Protein AF-A0A349N5X1-F1 (afdb_monomer_lite)

Sequence (87 aa):
MANSGPGTDGSQFFITHLATPHLNGKHSVFGKVVDGLPIVQSLRRKDTIESIRIEGDYSALFERKAPQLAEWNAVLEENYPNLLAAP

Foldseek 3Di:
DDAPAPPGDDPDDDADLDDDVVCPPVDDDDDHDPDDSVVSNVDDPPDDDPDDDDDDDCPVVCVVCVVVLVVVQVVCCVPPVPDDRDD

Radius of gyration: 16.54 Å; chains: 1; bounding box: 34×29×40 Å

pLDDT: mean 92.8, std 4.03, range [72.62, 97.06]

Secondary structure (DSSP, 8-state):
---SSTT---S-----SS--GGGTTTS-------S-HHHHHH--TT---------S--HHHHHHHHHHHHHHHHHHHHH-TTSPPP-

Structure (mmCIF, N/CA/C/O backbone):
data_AF-A0A349N5X1-F1
#
_entry.id   AF-A0A349N5X1-F1
#
loop_
_atom_site.group_PDB
_atom_site.id
_atom_site.type_symbol
_atom_site.label_atom_id
_atom_site.label_alt_id
_atom_site.label_comp_id
_atom_site.label_asym_id
_atom_site.label_entity_id
_atom_site.label_seq_id
_atom_site.pdbx_PDB_ins_code
_atom_site.Cartn_x
_atom_site.Cartn_y
_atom_site.Cartn_z
_atom_site.occupancy
_atom_site.B_iso_or_equiv
_atom_site.auth_seq_id
_atom_site.auth_comp_id
_atom_site.auth_asym_id
_atom_site.auth_atom_id
_atom_site.pdbx_PDB_model_num
ATOM 1 N N . MET A 1 1 ? -3.413 7.378 2.470 1.00 92.00 1 MET A N 1
ATOM 2 C CA . MET A 1 1 ? -2.004 7.706 2.182 1.00 92.00 1 MET A CA 1
ATOM 3 C C . MET A 1 1 ? -1.570 8.829 3.093 1.00 92.00 1 MET A C 1
ATOM 5 O O . MET A 1 1 ? -2.372 9.727 3.338 1.00 92.00 1 MET A O 1
ATOM 9 N N . ALA A 1 2 ? -0.364 8.737 3.651 1.00 92.75 2 ALA A N 1
ATOM 10 C CA . ALA A 1 2 ? 0.196 9.829 4.433 1.00 92.75 2 ALA A CA 1
ATOM 11 C C . ALA A 1 2 ? 0.703 10.920 3.482 1.00 92.75 2 ALA A C 1
ATOM 13 O O . ALA A 1 2 ? 1.337 10.619 2.472 1.00 92.75 2 ALA A O 1
ATOM 14 N N . ASN A 1 3 ? 0.406 12.173 3.815 1.00 92.69 3 ASN A N 1
ATOM 15 C CA . ASN A 1 3 ? 0.831 13.347 3.065 1.00 92.69 3 ASN A CA 1
ATOM 16 C C . ASN A 1 3 ? 0.913 14.567 3.986 1.00 92.69 3 ASN A C 1
ATOM 18 O O . ASN A 1 3 ? 0.379 14.559 5.098 1.00 92.69 3 ASN A O 1
ATOM 22 N N . SER A 1 4 ? 1.560 15.613 3.484 1.00 91.19 4 SER A N 1
ATOM 23 C CA . SER A 1 4 ? 1.684 16.937 4.104 1.00 91.19 4 SER A CA 1
ATOM 24 C C . SER A 1 4 ? 0.863 18.002 3.357 1.00 91.19 4 SER A C 1
ATOM 26 O O . SER A 1 4 ? 1.096 19.197 3.522 1.00 91.19 4 SER A O 1
ATOM 28 N N . GLY A 1 5 ? -0.083 17.576 2.510 1.00 87.81 5 GLY A N 1
ATOM 29 C CA . GLY A 1 5 ? -0.860 18.422 1.602 1.00 87.81 5 GLY A CA 1
ATOM 30 C C . GLY A 1 5 ? -1.030 17.807 0.203 1.00 87.81 5 GLY A C 1
ATOM 31 O O . GLY A 1 5 ? -0.434 16.764 -0.091 1.00 87.81 5 GLY A O 1
ATOM 32 N N . PRO A 1 6 ? -1.835 18.431 -0.677 1.00 87.00 6 PRO A N 1
ATOM 33 C CA . PRO A 1 6 ? -2.067 17.927 -2.030 1.00 87.00 6 PRO A CA 1
ATOM 34 C C . PRO A 1 6 ? -0.759 17.711 -2.804 1.00 87.00 6 PRO A C 1
ATOM 36 O O . PRO A 1 6 ? 0.095 18.593 -2.834 1.00 87.00 6 PRO A O 1
ATOM 39 N N . GLY A 1 7 ? -0.604 16.541 -3.431 1.00 87.38 7 GLY A N 1
ATOM 40 C CA . GLY A 1 7 ? 0.566 16.219 -4.260 1.00 87.38 7 GLY A CA 1
ATOM 41 C C . GLY A 1 7 ? 1.840 15.855 -3.490 1.00 87.38 7 GLY A C 1
ATOM 42 O O . GLY A 1 7 ? 2.906 15.796 -4.092 1.00 87.38 7 GLY A O 1
ATOM 43 N N . THR A 1 8 ? 1.747 15.608 -2.180 1.00 93.00 8 THR A N 1
ATOM 44 C CA . THR A 1 8 ? 2.897 15.228 -1.332 1.00 93.00 8 THR A CA 1
ATOM 45 C C . THR A 1 8 ? 2.820 13.787 -0.821 1.00 93.00 8 THR A C 1
ATOM 47 O O . THR A 1 8 ? 3.484 13.431 0.152 1.00 93.00 8 THR A O 1
ATOM 50 N N . ASP A 1 9 ? 1.984 12.956 -1.448 1.00 88.44 9 ASP A N 1
ATOM 51 C CA . ASP A 1 9 ? 1.939 11.529 -1.142 1.00 88.44 9 ASP A CA 1
ATOM 52 C C . ASP A 1 9 ? 3.281 10.872 -1.525 1.00 88.44 9 ASP A C 1
ATOM 54 O O . ASP A 1 9 ? 3.866 11.166 -2.567 1.00 88.44 9 ASP A O 1
ATOM 58 N N . GLY A 1 10 ? 3.763 9.972 -0.669 1.00 88.81 10 GLY A N 1
ATOM 59 C CA . GLY A 1 10 ? 4.926 9.121 -0.931 1.00 88.81 10 GLY A CA 1
ATOM 60 C C . GLY A 1 10 ? 4.554 7.644 -0.829 1.00 88.81 10 GLY A C 1
ATOM 61 O O . GLY A 1 10 ? 3.438 7.252 -1.152 1.00 88.81 10 GLY A O 1
ATOM 62 N N . SER A 1 11 ? 5.460 6.816 -0.312 1.00 91.25 11 SER A N 1
ATOM 63 C CA . SER A 1 11 ? 5.181 5.402 -0.013 1.00 91.25 11 SER A CA 1
ATOM 64 C C . SER A 1 11 ? 4.572 5.174 1.377 1.00 91.25 11 SER A C 1
ATOM 66 O O . SER A 1 11 ? 4.152 4.064 1.699 1.00 91.25 11 SER A O 1
ATOM 68 N N . GLN A 1 12 ? 4.515 6.209 2.220 1.00 95.00 12 GLN A N 1
ATOM 69 C CA . GLN A 1 12 ? 3.994 6.097 3.579 1.00 95.00 12 GLN A CA 1
ATOM 70 C C . GLN A 1 12 ? 2.464 5.988 3.579 1.00 95.00 12 GLN A C 1
ATOM 72 O O . GLN A 1 12 ? 1.745 6.804 2.998 1.00 95.00 12 GLN A O 1
ATOM 77 N N . PHE A 1 13 ? 1.948 5.003 4.306 1.00 95.38 13 PHE A N 1
ATOM 78 C CA . PHE A 1 13 ? 0.520 4.816 4.529 1.00 95.38 13 PHE A CA 1
ATOM 79 C C . PHE A 1 13 ? 0.242 4.507 5.999 1.00 95.38 13 PHE A C 1
ATOM 81 O O . PHE A 1 13 ? 1.151 4.267 6.790 1.00 95.38 13 PHE A O 1
ATOM 88 N N . PHE A 1 14 ? -1.034 4.539 6.369 1.00 94.62 14 PHE A N 1
ATOM 89 C CA . PHE A 1 14 ? -1.492 4.210 7.710 1.00 94.62 14 PHE A CA 1
ATOM 90 C C . PHE A 1 14 ? -2.744 3.345 7.630 1.00 94.62 14 PHE A C 1
ATOM 92 O O . PHE A 1 14 ? -3.515 3.432 6.672 1.00 94.62 14 PHE A O 1
ATOM 99 N N . ILE A 1 15 ? -2.944 2.531 8.662 1.00 95.44 15 ILE A N 1
ATOM 100 C CA . ILE A 1 15 ? -4.156 1.747 8.876 1.00 95.44 15 ILE A CA 1
ATOM 101 C C . ILE A 1 15 ? -4.819 2.305 10.131 1.00 95.44 15 ILE A C 1
ATOM 103 O O . ILE A 1 15 ? -4.180 2.457 11.171 1.00 95.44 15 ILE A O 1
ATOM 107 N N . THR A 1 16 ? -6.095 2.660 10.043 1.00 94.38 16 THR A N 1
ATOM 108 C CA . THR A 1 16 ? -6.813 3.237 11.179 1.00 94.38 16 THR A CA 1
ATOM 109 C C . THR A 1 16 ? -7.290 2.132 12.117 1.00 94.38 16 THR A C 1
ATOM 111 O O . THR A 1 16 ? -8.029 1.246 11.693 1.00 94.38 16 THR A O 1
ATOM 114 N N . HIS A 1 17 ? -6.919 2.198 13.397 1.00 92.12 17 HIS A N 1
ATOM 115 C CA . HIS A 1 17 ? -7.396 1.238 14.408 1.00 92.12 17 HIS A CA 1
ATOM 116 C C . HIS A 1 17 ? -8.865 1.479 14.791 1.00 92.12 17 HIS A C 1
ATOM 118 O O . HIS A 1 17 ? -9.562 0.556 15.205 1.00 92.12 17 HIS A O 1
ATOM 124 N N . LEU A 1 18 ? -9.323 2.727 14.664 1.00 91.50 18 LEU A N 1
ATOM 125 C CA . LEU A 1 18 ? -10.665 3.207 14.992 1.00 91.50 18 LEU A CA 1
ATOM 126 C C . LEU A 1 18 ? -11.118 4.210 13.925 1.00 91.50 18 LEU A C 1
ATOM 128 O O . LEU A 1 18 ? -10.309 4.671 13.123 1.00 91.50 18 LEU A O 1
ATOM 132 N N . ALA A 1 19 ? -12.395 4.591 13.934 1.00 93.19 19 ALA A N 1
ATOM 133 C CA . ALA A 1 19 ? -12.886 5.644 13.052 1.00 93.19 19 AL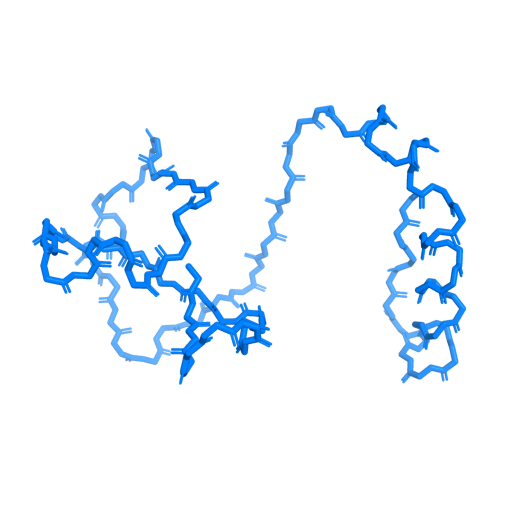A A CA 1
ATOM 134 C C . ALA A 1 19 ? -12.174 6.981 13.334 1.00 93.19 19 ALA A C 1
ATOM 136 O O . ALA A 1 19 ? -12.128 7.444 14.473 1.00 93.19 19 ALA A O 1
ATOM 137 N N . THR A 1 20 ? -11.674 7.637 12.284 1.00 95.56 20 THR A N 1
ATOM 138 C CA . THR A 1 20 ? -10.967 8.928 12.372 1.00 95.56 20 THR A CA 1
ATOM 139 C C . THR A 1 20 ? -11.620 10.000 11.484 1.00 95.56 20 THR A C 1
ATOM 141 O O . THR A 1 20 ? -11.027 10.407 10.483 1.00 95.56 20 THR A O 1
ATOM 144 N N . PRO A 1 21 ? -12.830 10.504 11.816 1.00 96.38 21 PRO A N 1
ATOM 145 C CA . PRO A 1 21 ? -13.575 11.414 10.934 1.00 96.38 21 PRO A CA 1
ATOM 146 C C . PRO A 1 21 ? -12.843 12.721 10.598 1.00 96.38 21 PRO A C 1
ATOM 148 O O . PRO A 1 21 ? -13.042 13.292 9.532 1.00 96.38 21 PRO A O 1
ATOM 151 N N . HIS A 1 22 ? -11.959 13.187 11.482 1.00 95.31 22 HIS A N 1
ATOM 152 C CA . HIS A 1 22 ? -11.159 14.400 11.285 1.00 95.31 22 HIS A CA 1
ATOM 153 C C . HIS A 1 22 ? -10.120 14.291 10.148 1.00 95.31 22 HIS A C 1
ATOM 155 O O . HIS A 1 22 ? -9.550 15.314 9.752 1.00 95.31 22 HIS A O 1
ATOM 161 N N . LEU A 1 23 ? -9.876 13.075 9.635 1.00 94.56 23 LEU A N 1
ATOM 162 C CA . LEU A 1 23 ? -9.017 12.790 8.480 1.00 94.56 23 LEU A CA 1
ATOM 163 C C . LEU A 1 23 ? -9.790 12.736 7.152 1.00 94.56 23 LEU A C 1
ATOM 165 O O . LEU A 1 23 ? -9.168 12.692 6.088 1.00 94.56 23 LEU A O 1
ATOM 169 N N . ASN A 1 24 ? -11.126 12.747 7.187 1.00 93.50 24 ASN A N 1
ATOM 170 C CA . ASN A 1 24 ? -11.951 12.645 5.986 1.00 93.50 24 ASN A CA 1
ATOM 171 C C . ASN A 1 24 ? -11.640 13.791 5.011 1.00 93.50 24 ASN A C 1
ATOM 173 O O . ASN A 1 24 ? -11.577 14.955 5.404 1.00 93.50 24 ASN A O 1
ATOM 177 N N . GLY A 1 25 ? -11.423 13.448 3.739 1.00 91.06 25 GLY A N 1
ATOM 178 C CA . GLY A 1 25 ? -11.084 14.404 2.678 1.00 91.06 25 GLY A CA 1
ATOM 179 C C . GLY A 1 25 ? -9.661 14.974 2.737 1.00 91.06 25 GLY A C 1
ATOM 180 O O . GLY A 1 25 ? -9.262 15.662 1.804 1.00 91.06 25 GLY A O 1
ATOM 181 N N . LYS A 1 26 ? -8.881 14.684 3.789 1.00 92.12 26 LYS A N 1
ATOM 182 C CA . LYS A 1 26 ? -7.485 15.144 3.929 1.00 92.12 26 LYS A CA 1
ATOM 183 C C . LYS A 1 26 ? -6.467 14.124 3.429 1.00 92.12 26 LYS A C 1
ATOM 185 O O . LYS A 1 26 ? -5.389 14.493 2.979 1.00 92.12 26 LYS A O 1
ATOM 190 N N . HIS A 1 27 ? -6.819 12.844 3.487 1.00 93.44 27 HIS A N 1
ATOM 191 C CA . HIS A 1 27 ? -5.962 11.749 3.052 1.00 93.44 27 HIS A CA 1
ATOM 192 C C . HIS A 1 27 ? -6.708 10.831 2.090 1.00 93.44 27 HIS A C 1
ATOM 194 O O . HIS A 1 27 ? -7.856 10.457 2.335 1.00 93.44 27 HIS A O 1
ATOM 200 N N . SER A 1 28 ? -6.030 10.424 1.018 1.00 92.25 28 SER A N 1
ATOM 201 C CA . SER A 1 28 ? -6.584 9.504 0.024 1.00 92.25 28 SER A CA 1
ATOM 202 C C . SER A 1 28 ? -6.723 8.099 0.613 1.00 92.25 28 SER A C 1
ATOM 204 O O . SER A 1 28 ? -5.725 7.471 0.989 1.00 92.25 28 SER A O 1
ATOM 206 N N . VAL A 1 29 ? -7.957 7.604 0.708 1.00 93.50 29 VAL A N 1
ATOM 207 C CA . VAL A 1 29 ? -8.262 6.219 1.095 1.00 93.50 29 VAL A CA 1
ATOM 208 C C . VAL A 1 29 ? -8.183 5.341 -0.151 1.00 93.50 29 VAL A C 1
ATOM 210 O O . VAL A 1 29 ? -8.856 5.621 -1.137 1.00 93.50 29 VAL A O 1
ATOM 213 N N . PHE A 1 30 ? -7.368 4.285 -0.107 1.00 93.44 30 PHE A N 1
ATOM 214 C CA . PHE A 1 30 ? -7.134 3.385 -1.248 1.00 93.44 30 PHE A CA 1
ATOM 215 C C . PHE A 1 30 ? -7.446 1.912 -0.944 1.00 93.44 30 PHE A C 1
ATOM 217 O O . PHE A 1 30 ? -7.342 1.065 -1.823 1.00 93.44 30 PHE A O 1
ATOM 224 N N . GLY A 1 31 ? -7.834 1.589 0.291 1.00 94.88 31 GLY A N 1
ATOM 225 C CA . GLY A 1 31 ? -8.113 0.218 0.698 1.00 94.88 31 GLY A CA 1
ATOM 226 C C . GLY A 1 31 ? -8.768 0.136 2.071 1.00 94.88 31 GLY A C 1
ATOM 227 O O . GLY A 1 31 ? -8.889 1.135 2.783 1.00 94.88 31 GLY A O 1
ATOM 228 N N . LYS A 1 32 ? -9.188 -1.076 2.432 1.00 95.50 32 LYS A N 1
ATOM 229 C CA . LYS A 1 32 ? -9.702 -1.425 3.758 1.00 95.50 32 LYS A CA 1
ATOM 230 C C . LYS A 1 32 ? -9.166 -2.792 4.166 1.00 95.50 32 LYS A C 1
ATOM 232 O O . LYS A 1 32 ? -8.977 -3.656 3.315 1.00 95.50 32 LYS A O 1
ATOM 237 N N . VAL A 1 33 ? -8.964 -2.987 5.464 1.00 95.62 33 VAL A N 1
ATOM 238 C CA . VAL A 1 33 ? -8.645 -4.303 6.025 1.00 95.62 33 VAL A CA 1
ATOM 239 C C . VAL A 1 33 ? -9.875 -5.195 5.856 1.00 95.62 33 VAL A C 1
ATOM 241 O O . VAL A 1 33 ? -10.954 -4.848 6.336 1.00 95.62 33 VAL A O 1
ATOM 244 N N . VAL A 1 34 ? -9.727 -6.302 5.129 1.00 96.38 34 VAL A N 1
ATOM 245 C CA . VAL A 1 34 ? -10.802 -7.289 4.909 1.00 96.38 34 VAL A CA 1
ATOM 246 C C . VAL A 1 34 ? -10.676 -8.504 5.825 1.00 96.38 34 VAL A C 1
ATOM 248 O O . VAL A 1 34 ? -11.681 -9.142 6.114 1.00 96.38 34 VAL A O 1
ATOM 251 N N . ASP A 1 35 ? -9.465 -8.777 6.312 1.00 96.38 35 ASP A N 1
ATOM 252 C CA . ASP A 1 35 ? -9.140 -9.838 7.262 1.00 96.38 35 ASP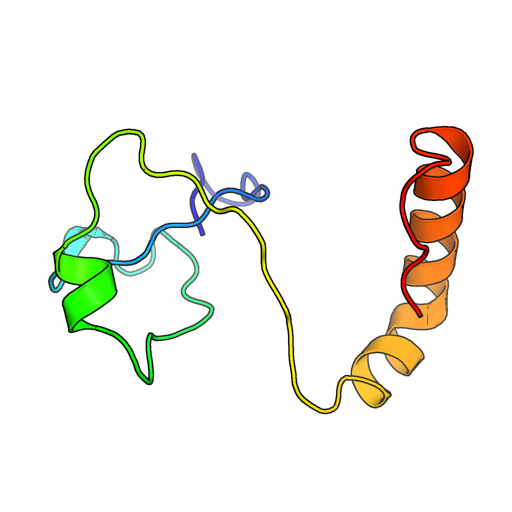 A CA 1
ATOM 253 C C . ASP A 1 35 ? -7.951 -9.407 8.145 1.00 96.38 35 ASP A C 1
ATOM 255 O O . ASP A 1 35 ? -7.193 -8.511 7.772 1.00 96.38 35 ASP A O 1
ATOM 259 N N . GLY A 1 36 ? -7.802 -10.002 9.333 1.00 95.88 36 GLY A N 1
ATOM 260 C CA . GLY A 1 36 ? -6.676 -9.735 10.236 1.00 95.88 36 GLY A CA 1
ATOM 261 C C . GLY A 1 36 ? -6.783 -8.449 11.067 1.00 95.88 36 GLY A C 1
ATOM 262 O O . GLY A 1 36 ? -5.782 -7.984 11.613 1.00 95.88 36 GLY A O 1
ATOM 263 N N . LEU A 1 37 ? -7.979 -7.866 11.226 1.00 94.88 37 LEU A N 1
ATOM 264 C CA . LEU A 1 37 ? -8.174 -6.655 12.043 1.00 94.88 37 LEU A CA 1
ATOM 265 C C . LEU A 1 37 ? -7.657 -6.784 13.499 1.00 94.88 37 LEU A C 1
ATOM 267 O O . LEU A 1 37 ? -7.051 -5.823 13.976 1.00 94.88 37 LEU A O 1
ATOM 271 N N . PRO A 1 38 ? -7.800 -7.929 14.204 1.00 95.81 38 PRO A N 1
ATOM 272 C CA . PRO A 1 38 ? -7.201 -8.097 15.532 1.00 95.81 38 PRO A CA 1
ATOM 273 C C . PRO A 1 38 ? -5.669 -7.973 15.541 1.00 95.81 38 PRO A C 1
ATOM 275 O O . PRO A 1 38 ? -5.104 -7.474 16.511 1.00 95.81 38 PRO A O 1
ATOM 278 N N . ILE A 1 39 ? -4.991 -8.371 14.455 1.00 95.75 39 ILE A N 1
ATOM 279 C CA . ILE A 1 39 ? -3.533 -8.230 14.316 1.00 95.75 39 ILE A CA 1
ATOM 280 C C . ILE A 1 39 ? -3.179 -6.751 14.206 1.00 95.75 39 ILE A C 1
ATOM 282 O O . ILE A 1 39 ? -2.328 -6.276 14.956 1.00 95.75 39 ILE A O 1
ATOM 286 N N . VAL A 1 40 ? -3.888 -6.007 13.350 1.00 95.25 40 VAL A N 1
ATOM 287 C CA . VAL A 1 40 ? -3.731 -4.548 13.225 1.00 95.25 40 VAL A CA 1
ATOM 288 C C . VAL A 1 40 ? -3.885 -3.877 14.588 1.00 95.25 40 VAL A C 1
ATOM 290 O O . VAL A 1 40 ? -3.031 -3.099 14.994 1.00 95.25 40 VAL A O 1
ATO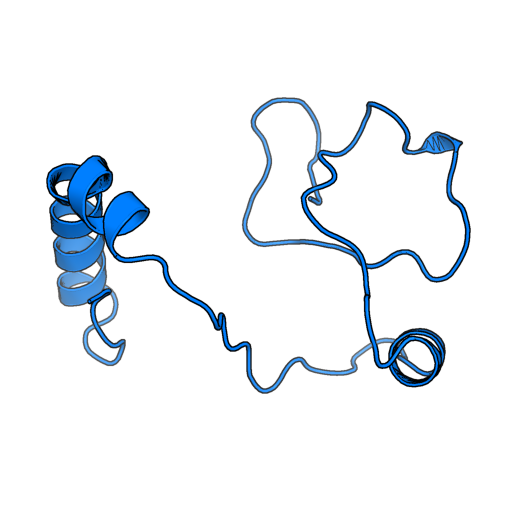M 293 N N . GLN A 1 41 ? -4.928 -4.232 15.340 1.00 95.38 41 GLN A N 1
ATOM 294 C CA . GLN A 1 41 ? -5.175 -3.675 16.672 1.00 95.38 41 GLN A CA 1
ATOM 295 C C . GLN A 1 41 ? -4.080 -4.019 17.694 1.00 95.38 41 GLN A C 1
ATOM 297 O O . GLN A 1 41 ? -3.921 -3.289 18.672 1.00 95.38 41 GLN A O 1
ATOM 302 N N . SER A 1 42 ? -3.322 -5.097 17.474 1.00 96.19 42 SER A N 1
ATOM 303 C CA . SER A 1 42 ? -2.223 -5.523 18.347 1.00 96.19 42 SER A CA 1
ATOM 304 C C . SER A 1 42 ? -0.868 -4.874 18.035 1.00 96.19 42 SER A C 1
ATOM 306 O O . SER A 1 42 ? 0.043 -4.994 18.860 1.00 96.19 42 SER A O 1
ATOM 308 N N . LEU A 1 43 ? -0.742 -4.180 16.892 1.00 95.62 43 LEU A N 1
ATOM 309 C CA . LEU A 1 43 ? 0.499 -3.537 16.453 1.00 95.62 43 LEU A CA 1
ATOM 310 C C . LEU A 1 43 ? 1.006 -2.514 17.472 1.00 95.62 43 LEU A C 1
ATOM 312 O O . LEU A 1 43 ? 0.246 -1.737 18.060 1.00 95.62 43 LEU A O 1
ATOM 316 N N . ARG A 1 44 ? 2.326 -2.479 17.644 1.00 94.94 44 ARG A N 1
ATOM 317 C CA . ARG A 1 44 ? 3.036 -1.608 18.579 1.00 94.94 44 ARG A CA 1
ATOM 318 C C . ARG A 1 44 ? 4.037 -0.730 17.846 1.00 94.94 44 ARG A C 1
ATOM 320 O O . ARG A 1 44 ? 4.468 -0.986 16.723 1.00 94.94 44 ARG A O 1
ATOM 327 N N . ARG A 1 45 ? 4.445 0.353 18.511 1.00 95.19 45 ARG A N 1
ATOM 328 C CA . ARG A 1 45 ? 5.494 1.226 17.981 1.00 95.19 45 ARG A CA 1
ATOM 329 C C . ARG A 1 45 ? 6.770 0.408 17.777 1.00 95.19 45 ARG A C 1
ATOM 331 O O . ARG A 1 45 ? 7.228 -0.223 18.724 1.00 95.19 45 ARG A O 1
ATOM 338 N N . LYS A 1 46 ? 7.384 0.567 16.600 1.00 95.25 46 LYS A N 1
ATOM 339 C CA . LYS A 1 46 ? 8.588 -0.142 16.133 1.00 95.25 46 LYS A CA 1
ATOM 340 C C . LYS A 1 46 ? 8.359 -1.566 15.614 1.00 95.25 46 LYS A C 1
ATOM 342 O O . LYS A 1 46 ? 9.350 -2.202 15.270 1.00 95.25 46 LYS A O 1
ATOM 347 N N . ASP A 1 47 ? 7.117 -2.035 15.500 1.00 97.06 47 ASP A N 1
ATOM 348 C CA . ASP A 1 47 ? 6.860 -3.238 14.707 1.00 97.06 47 ASP A CA 1
ATOM 349 C C . ASP A 1 47 ? 7.268 -2.992 13.248 1.00 97.06 47 ASP A C 1
ATOM 351 O O . ASP A 1 47 ? 7.087 -1.898 12.700 1.00 97.06 47 ASP A O 1
ATOM 355 N N . THR A 1 48 ? 7.869 -4.010 12.641 1.00 96.81 48 THR A N 1
ATOM 356 C CA . THR A 1 48 ? 8.442 -3.946 11.297 1.00 96.81 48 THR A CA 1
ATOM 357 C C . THR A 1 48 ? 7.564 -4.683 10.302 1.00 96.81 48 THR A C 1
ATOM 359 O O . THR A 1 48 ? 7.122 -5.800 10.560 1.00 96.81 48 THR A O 1
ATOM 362 N N . ILE A 1 49 ? 7.360 -4.085 9.130 1.00 96.00 49 ILE A N 1
ATOM 363 C CA . ILE A 1 49 ? 6.821 -4.808 7.979 1.00 96.00 49 ILE A CA 1
ATOM 364 C C . ILE A 1 49 ? 7.974 -5.601 7.364 1.00 96.00 49 ILE A C 1
ATOM 366 O O . ILE A 1 49 ? 8.908 -5.010 6.829 1.00 96.00 49 ILE A O 1
ATOM 370 N N . GLU A 1 50 ? 7.916 -6.927 7.456 1.00 95.44 50 GLU A N 1
ATOM 371 C CA . GLU A 1 50 ? 8.937 -7.809 6.875 1.00 95.44 50 GLU A CA 1
ATOM 372 C C . GLU A 1 50 ? 8.755 -7.977 5.364 1.00 95.44 50 GLU A C 1
ATOM 374 O O . GLU A 1 50 ? 9.725 -7.987 4.610 1.00 95.44 50 GLU A O 1
ATOM 379 N N . SER A 1 51 ? 7.508 -8.100 4.904 1.00 94.12 51 SER A N 1
ATOM 380 C CA . SER A 1 51 ? 7.185 -8.232 3.485 1.00 94.12 51 SER A CA 1
ATOM 381 C C . SER A 1 51 ? 5.793 -7.689 3.169 1.00 94.12 51 SER A C 1
ATOM 383 O O . SER A 1 51 ? 4.909 -7.649 4.025 1.00 94.12 51 SER A O 1
ATOM 385 N N . ILE A 1 52 ? 5.609 -7.265 1.919 1.00 93.44 52 ILE A N 1
ATOM 386 C CA . ILE A 1 52 ? 4.312 -6.895 1.350 1.00 93.44 52 ILE A CA 1
ATOM 387 C C . ILE A 1 52 ? 4.163 -7.666 0.045 1.00 93.44 52 ILE A C 1
ATOM 389 O O . ILE A 1 52 ? 5.069 -7.660 -0.788 1.00 93.44 52 ILE A O 1
ATOM 393 N N . ARG A 1 53 ? 3.009 -8.305 -0.143 1.00 92.62 53 ARG A N 1
ATOM 394 C CA . ARG A 1 53 ? 2.640 -8.959 -1.396 1.00 92.62 53 ARG A CA 1
ATOM 395 C C . ARG A 1 53 ? 1.338 -8.365 -1.910 1.00 92.62 53 ARG A C 1
ATOM 397 O O . ARG A 1 53 ? 0.379 -8.230 -1.155 1.00 92.62 53 ARG A O 1
ATOM 404 N N . ILE A 1 54 ? 1.325 -8.019 -3.191 1.00 90.94 54 ILE A N 1
ATOM 405 C CA . ILE A 1 54 ? 0.118 -7.617 -3.910 1.00 90.94 54 ILE A CA 1
ATOM 406 C C . ILE A 1 54 ? -0.347 -8.836 -4.706 1.00 90.94 54 ILE A C 1
ATOM 408 O O . ILE A 1 54 ? 0.421 -9.396 -5.486 1.00 90.94 54 ILE A O 1
ATOM 412 N N . GLU A 1 55 ? -1.585 -9.259 -4.474 1.00 92.31 55 GLU A N 1
ATOM 413 C CA . GLU A 1 55 ? -2.193 -10.427 -5.114 1.00 92.31 55 GLU A CA 1
ATOM 414 C C . GLU A 1 55 ? -3.415 -10.012 -5.943 1.00 92.31 55 GLU A C 1
ATOM 416 O O . GLU A 1 55 ? -4.020 -8.965 -5.699 1.00 92.31 55 GLU A O 1
ATOM 421 N N . GLY A 1 56 ? -3.777 -10.843 -6.923 1.00 92.94 56 GLY A N 1
ATOM 422 C CA . GLY A 1 56 ? -4.867 -10.593 -7.871 1.00 92.94 56 GLY A CA 1
ATOM 423 C C . GLY A 1 56 ? -4.381 -10.477 -9.316 1.00 92.94 56 GLY A C 1
ATOM 424 O O . GLY A 1 56 ? -3.197 -10.648 -9.595 1.00 92.94 56 GLY A O 1
ATOM 425 N N . ASP A 1 57 ? -5.311 -10.203 -10.232 1.00 94.06 57 ASP A N 1
ATOM 426 C CA . ASP A 1 57 ? -5.006 -9.956 -11.644 1.00 94.06 57 ASP A CA 1
ATOM 427 C C . ASP A 1 57 ? -4.763 -8.459 -11.882 1.00 94.06 57 ASP A C 1
ATOM 429 O O . ASP A 1 57 ? -5.657 -7.623 -11.726 1.00 94.06 57 ASP A O 1
ATOM 433 N N . TYR A 1 58 ? -3.528 -8.132 -12.251 1.00 91.81 58 TYR A N 1
ATOM 434 C CA . TYR A 1 58 ? -3.082 -6.787 -12.603 1.00 91.81 58 TYR A CA 1
ATOM 435 C C . TYR A 1 58 ? -2.600 -6.684 -14.057 1.00 91.81 58 TYR A C 1
ATOM 437 O O . TYR A 1 58 ? -2.122 -5.617 -14.452 1.00 91.81 58 TYR A O 1
ATOM 445 N N . SER A 1 59 ? -2.774 -7.724 -14.882 1.00 91.69 59 SER A N 1
ATOM 446 C CA . SER A 1 59 ? -2.272 -7.760 -16.263 1.00 91.69 59 SER A CA 1
ATOM 447 C C . SER A 1 59 ? -2.790 -6.582 -17.087 1.00 91.69 59 SER A C 1
ATOM 449 O O . SER A 1 59 ? -2.009 -5.833 -17.670 1.00 91.69 59 SER A O 1
ATOM 451 N N . ALA A 1 60 ? -4.093 -6.301 -17.018 1.00 94.44 60 ALA A N 1
ATOM 452 C CA . ALA A 1 60 ? -4.686 -5.176 -17.742 1.00 94.44 60 ALA A CA 1
ATOM 453 C C . ALA A 1 60 ? -4.164 -3.802 -17.275 1.00 94.44 60 ALA A C 1
ATOM 455 O O . ALA A 1 60 ? -4.159 -2.839 -18.045 1.00 94.44 60 ALA A O 1
ATOM 456 N N . LEU A 1 61 ? -3.777 -3.650 -16.001 1.00 92.88 61 LEU A N 1
ATOM 457 C CA . LEU A 1 61 ? -3.155 -2.412 -15.513 1.00 92.88 61 LEU A CA 1
ATOM 458 C C . LEU A 1 61 ? -1.752 -2.258 -16.095 1.00 92.88 61 LEU A C 1
ATOM 460 O O . LEU A 1 61 ? -1.393 -1.159 -16.515 1.00 92.88 61 LEU A O 1
ATOM 464 N N . PHE A 1 62 ? -0.998 -3.351 -16.128 1.00 91.88 62 PHE A N 1
ATOM 465 C CA . PHE A 1 62 ? 0.389 -3.371 -16.565 1.00 91.88 62 PHE A CA 1
ATOM 466 C C . PHE A 1 62 ? 0.489 -3.111 -18.063 1.00 91.88 62 PHE A C 1
ATOM 468 O O . PHE A 1 62 ? 1.261 -2.252 -18.472 1.00 91.88 62 PHE A O 1
ATOM 475 N N . GLU A 1 63 ? -0.396 -3.702 -18.865 1.00 94.62 63 GLU A N 1
ATOM 476 C CA . GLU A 1 63 ? -0.511 -3.403 -20.295 1.00 94.62 63 GLU A CA 1
ATOM 477 C C . GLU A 1 63 ? -0.756 -1.909 -20.551 1.00 94.62 63 GLU A C 1
ATOM 479 O O . GLU A 1 63 ? -0.037 -1.271 -21.320 1.00 94.62 63 GLU A O 1
ATOM 484 N N . ARG A 1 64 ? -1.724 -1.300 -19.848 1.00 96.62 64 ARG A N 1
ATOM 485 C CA . ARG A 1 64 ? -2.011 0.141 -19.991 1.00 96.62 64 ARG A CA 1
ATOM 486 C C . ARG A 1 64 ? -0.865 1.036 -19.528 1.00 96.62 64 ARG A C 1
ATOM 488 O O . ARG A 1 64 ? -0.804 2.200 -19.921 1.00 96.62 64 ARG A O 1
ATOM 495 N N . LYS A 1 65 ? -0.014 0.537 -18.633 1.00 95.94 65 LYS A N 1
ATOM 496 C CA . LYS A 1 65 ? 1.095 1.277 -18.027 1.00 95.94 65 LYS A CA 1
ATOM 497 C C . LYS A 1 65 ? 2.459 0.842 -18.548 1.00 95.94 65 LYS A C 1
ATOM 499 O O . LYS A 1 65 ? 3.455 1.361 -18.057 1.00 95.94 65 LYS A O 1
ATOM 504 N N . ALA A 1 66 ? 2.512 -0.001 -19.578 1.00 93.88 66 ALA A N 1
ATOM 505 C CA . ALA A 1 66 ? 3.749 -0.578 -20.092 1.00 93.88 66 ALA A CA 1
ATOM 506 C C . ALA A 1 66 ? 4.852 0.460 -20.390 1.00 93.88 66 ALA A C 1
ATOM 508 O O . ALA A 1 66 ? 5.981 0.234 -19.957 1.00 93.88 66 ALA A O 1
ATOM 509 N N . PRO A 1 67 ? 4.571 1.632 -21.009 1.00 95.62 67 PRO A N 1
ATOM 510 C CA . PRO A 1 67 ? 5.610 2.642 -21.229 1.00 95.62 67 PRO A CA 1
ATOM 511 C C . PRO A 1 67 ? 6.207 3.185 -19.923 1.00 95.62 67 PRO A C 1
ATOM 513 O O . PRO A 1 67 ? 7.412 3.376 -19.818 1.00 95.62 67 PRO A O 1
ATOM 516 N N . GLN A 1 68 ? 5.359 3.396 -18.913 1.00 95.50 68 GLN A N 1
ATOM 517 C CA . GLN A 1 68 ? 5.763 3.903 -17.603 1.00 95.50 68 GLN A CA 1
ATOM 518 C C . GLN A 1 68 ? 6.510 2.835 -16.791 1.00 95.50 68 GLN A C 1
ATOM 520 O O . GLN A 1 68 ? 7.474 3.148 -16.101 1.00 95.50 68 GLN A O 1
ATOM 525 N N . LEU A 1 69 ? 6.099 1.568 -16.900 1.00 93.00 69 LEU A N 1
ATOM 526 C CA . LEU A 1 69 ? 6.801 0.445 -16.275 1.00 93.00 69 LEU A CA 1
ATOM 527 C C . LEU A 1 69 ? 8.208 0.274 -16.849 1.00 93.00 69 LEU A C 1
ATOM 529 O O . LEU A 1 69 ? 9.144 0.061 -16.087 1.00 93.00 69 LEU A O 1
ATOM 533 N N . ALA A 1 70 ? 8.373 0.422 -18.166 1.00 94.06 70 ALA A N 1
ATOM 534 C CA . ALA A 1 70 ? 9.685 0.361 -18.803 1.00 94.06 70 ALA A CA 1
ATOM 535 C C . ALA A 1 70 ? 10.623 1.472 -18.296 1.00 94.06 70 ALA A C 1
ATOM 537 O O . ALA A 1 70 ? 11.772 1.194 -17.961 1.00 94.06 70 ALA A O 1
ATOM 538 N N . GLU A 1 71 ? 10.123 2.707 -18.182 1.00 95.50 71 GLU A N 1
ATOM 539 C CA . GLU A 1 71 ? 10.876 3.834 -17.613 1.00 95.50 71 GLU A CA 1
ATOM 540 C C . GLU A 1 71 ? 1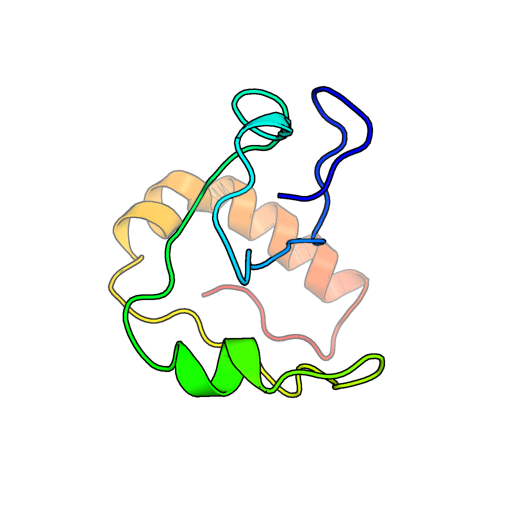1.316 3.545 -16.171 1.00 95.50 71 GLU A C 1
ATOM 542 O O . GLU A 1 71 ? 12.484 3.711 -15.822 1.00 95.50 71 GLU A O 1
ATOM 547 N N . TRP A 1 72 ? 10.400 3.062 -15.332 1.00 93.31 72 TRP A N 1
ATOM 548 C CA . TRP A 1 72 ? 10.708 2.750 -13.939 1.00 93.31 72 TRP A CA 1
ATOM 549 C C . TRP A 1 72 ? 11.679 1.582 -13.798 1.00 93.31 72 TRP A C 1
ATOM 551 O O . TRP A 1 72 ? 12.599 1.663 -12.989 1.00 93.31 72 TRP A O 1
ATOM 561 N N . ASN A 1 73 ? 11.517 0.524 -14.592 1.00 93.69 73 ASN A N 1
ATOM 562 C CA . ASN A 1 73 ? 12.421 -0.621 -14.572 1.00 93.69 73 ASN A CA 1
ATOM 563 C C . ASN A 1 73 ? 13.846 -0.227 -14.986 1.00 93.69 73 ASN A C 1
ATOM 565 O O . ASN A 1 73 ? 14.785 -0.695 -14.353 1.00 93.69 73 ASN A O 1
ATOM 569 N N . ALA A 1 74 ? 14.020 0.686 -15.949 1.00 94.12 74 ALA A N 1
ATOM 570 C CA . ALA A 1 74 ? 15.343 1.207 -16.302 1.00 94.12 74 ALA A CA 1
ATOM 571 C C . ALA A 1 74 ? 16.005 1.952 -15.125 1.00 94.12 74 ALA A C 1
ATOM 573 O O . ALA A 1 74 ? 17.173 1.721 -14.816 1.00 94.12 74 ALA A O 1
ATOM 574 N N . VAL A 1 75 ? 15.242 2.791 -14.412 1.00 92.94 75 VAL A N 1
ATOM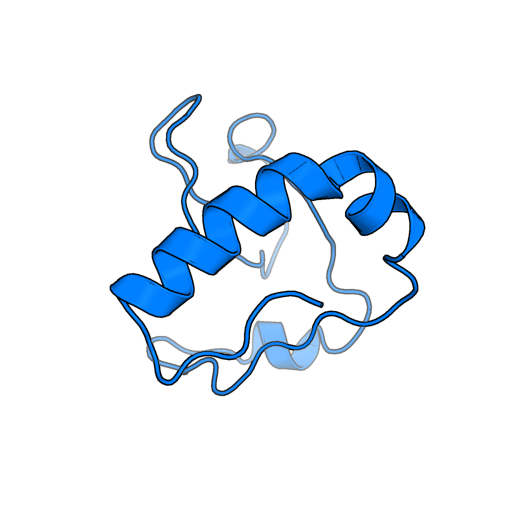 575 C CA . VAL A 1 75 ? 15.726 3.487 -13.204 1.00 92.94 75 VAL A CA 1
ATOM 576 C C . VAL A 1 75 ? 16.074 2.495 -12.091 1.00 92.94 75 VAL A C 1
ATOM 578 O O . VAL A 1 75 ? 17.067 2.687 -11.385 1.00 92.94 75 VAL A O 1
ATOM 581 N N . LEU A 1 76 ? 15.266 1.447 -11.911 1.00 90.88 76 LEU A N 1
ATOM 582 C CA . LEU A 1 76 ? 15.516 0.405 -10.915 1.00 90.88 76 LEU A CA 1
ATOM 583 C C . LEU A 1 76 ? 16.771 -0.400 -11.243 1.00 90.88 76 LEU A C 1
ATOM 585 O O . LEU A 1 76 ? 17.567 -0.645 -10.345 1.00 90.88 76 LEU A O 1
ATOM 589 N N . GLU A 1 77 ? 16.975 -0.772 -12.501 1.00 91.75 77 GLU A N 1
ATOM 590 C CA . GL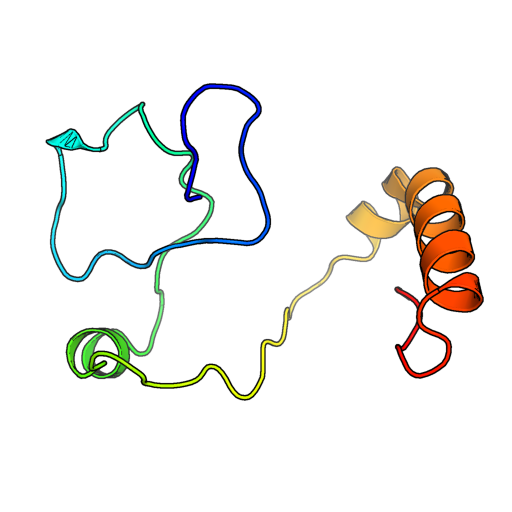U A 1 77 ? 18.155 -1.522 -12.932 1.00 91.75 77 GLU A CA 1
ATOM 591 C C . GLU A 1 77 ? 19.445 -0.717 -12.722 1.00 91.75 77 GLU A C 1
ATOM 593 O O . GLU A 1 77 ? 20.432 -1.249 -12.213 1.00 91.75 77 GLU A O 1
ATOM 598 N N . GLU A 1 78 ? 19.417 0.584 -13.027 1.00 94.94 78 GLU A N 1
ATOM 599 C CA . GLU A 1 78 ? 20.563 1.477 -12.838 1.00 94.94 78 GLU A CA 1
ATOM 600 C C . GLU A 1 78 ? 20.894 1.712 -11.354 1.00 94.94 78 GLU A C 1
ATOM 602 O O . GLU A 1 78 ? 22.055 1.643 -10.951 1.00 94.94 78 GLU A O 1
ATOM 607 N N . ASN A 1 79 ? 19.882 1.992 -10.525 1.00 94.94 79 ASN A N 1
ATOM 608 C CA . ASN A 1 79 ? 20.094 2.463 -9.150 1.00 94.94 79 ASN A CA 1
ATOM 609 C C . ASN A 1 79 ? 19.991 1.356 -8.090 1.00 94.94 79 ASN A C 1
ATOM 611 O O . ASN A 1 79 ? 20.510 1.503 -6.981 1.00 94.94 79 ASN A O 1
ATOM 615 N N . TYR A 1 80 ? 19.312 0.254 -8.407 1.00 92.12 80 TYR A N 1
ATOM 616 C CA . TYR A 1 80 ? 18.964 -0.818 -7.476 1.00 92.12 80 TYR A CA 1
ATOM 617 C C . TYR A 1 80 ? 19.041 -2.205 -8.145 1.00 92.12 80 TYR A C 1
ATOM 619 O O . TYR A 1 80 ? 18.054 -2.942 -8.150 1.00 92.12 80 TYR A O 1
ATOM 627 N N . PRO A 1 81 ? 20.221 -2.629 -8.633 1.00 88.50 81 PRO A N 1
ATOM 628 C CA . PRO A 1 81 ? 20.377 -3.833 -9.463 1.00 88.50 81 PRO A CA 1
ATOM 629 C C . PRO A 1 81 ? 19.999 -5.154 -8.767 1.00 88.50 81 PRO A C 1
ATOM 631 O O . PRO A 1 81 ? 19.866 -6.185 -9.416 1.00 88.50 81 PRO A O 1
ATOM 634 N N . ASN A 1 82 ? 19.829 -5.143 -7.441 1.00 90.50 82 ASN A N 1
ATOM 635 C CA . ASN A 1 82 ? 19.397 -6.307 -6.662 1.00 90.50 82 ASN A CA 1
ATOM 636 C C . ASN A 1 82 ? 17.867 -6.416 -6.526 1.00 90.50 82 ASN A C 1
ATOM 638 O O . ASN A 1 82 ? 17.382 -7.355 -5.893 1.00 90.50 82 ASN A O 1
ATOM 642 N N . LEU A 1 83 ? 17.105 -5.447 -7.041 1.00 85.50 83 LEU A N 1
ATOM 643 C CA . LEU A 1 83 ? 15.647 -5.487 -7.037 1.00 85.50 83 LEU A CA 1
ATOM 644 C C . LEU A 1 83 ? 15.129 -6.172 -8.300 1.00 85.50 83 LEU A C 1
ATOM 646 O O . LEU A 1 83 ? 15.676 -6.020 -9.389 1.00 85.50 83 LEU A O 1
ATOM 650 N N . LEU A 1 84 ? 14.040 -6.922 -8.144 1.00 81.50 84 LEU A N 1
ATOM 651 C CA . LEU A 1 84 ? 13.329 -7.500 -9.276 1.00 81.50 84 LEU A CA 1
ATOM 652 C C . LEU A 1 84 ? 12.619 -6.387 -10.051 1.00 81.50 84 LEU A C 1
ATOM 654 O O . LEU A 1 84 ? 11.964 -5.532 -9.449 1.00 81.50 84 LEU A O 1
ATOM 658 N N . ALA A 1 85 ? 12.721 -6.434 -11.378 1.00 81.31 85 ALA A N 1
ATOM 659 C CA . ALA A 1 85 ? 11.917 -5.596 -12.254 1.00 81.31 85 ALA A CA 1
ATOM 660 C C . ALA A 1 85 ? 10.424 -5.898 -12.053 1.00 81.31 85 ALA A C 1
ATOM 662 O O . ALA A 1 85 ? 10.035 -7.036 -11.763 1.00 81.31 85 ALA A O 1
ATOM 663 N N . ALA A 1 86 ? 9.584 -4.878 -12.226 1.00 78.12 86 ALA A N 1
ATOM 664 C CA . ALA A 1 86 ? 8.153 -5.100 -12.350 1.00 78.12 86 ALA A CA 1
ATOM 665 C C . ALA A 1 86 ? 7.889 -5.991 -13.584 1.00 78.12 86 ALA A C 1
ATOM 667 O O . ALA A 1 86 ? 8.548 -5.770 -14.608 1.00 78.12 86 ALA A O 1
ATOM 668 N N . PRO A 1 87 ? 6.991 -6.991 -13.475 1.00 72.62 87 PRO A N 1
ATOM 669 C CA . PRO A 1 87 ? 6.685 -7.909 -14.570 1.00 72.62 87 PRO A CA 1
ATOM 670 C C . PRO A 1 87 ? 6.049 -7.229 -15.788 1.00 72.62 87 PRO A C 1
ATOM 672 O O . PRO A 1 87 ? 5.606 -6.062 -15.672 1.00 72.62 87 PRO A O 1
#